Protein AF-A0A139PMT8-F1 (afdb_monomer_lite)

Organism: Streptococcus mitis (NCBI:txid28037)

InterPro domains:
  IPR027805 Transposase, Helix-turn-helix domain [PF13613] (1-41)

Radius of gyration: 15.89 Å; chains: 1; bounding box: 48×26×40 Å

Sequence (72 aa):
MATLQYVREYRTYEQIAADFGIHESNLIRRSQWVEVTLLQSGFTISRTPLSSEDTVMIDATEVKINRPKKNN

Foldseek 3Di:
DLLCCCVPVVDDLVVSCVVVVHDSVVSVVVNVVVVVVCVVVVNDPPPPPDDPPDDDDDDDDDDDDDDDDDDD

Structure (mmCIF, N/CA/C/O backbone):
data_AF-A0A139PMT8-F1
#
_entry.id   AF-A0A139PMT8-F1
#
loop_
_atom_site.group_PDB
_atom_site.id
_atom_site.type_symbol
_atom_site.label_atom_id
_atom_site.label_alt_id
_atom_site.label_comp_id
_atom_site.label_asym_id
_atom_site.label_entity_id
_atom_site.label_seq_id
_atom_site.pdbx_PDB_ins_code
_atom_site.Cartn_x
_atom_site.Cartn_y
_atom_site.Cartn_z
_atom_site.occupancy
_atom_site.B_iso_or_equiv
_atom_site.auth_seq_id
_atom_site.auth_comp_id
_atom_site.auth_asym_id
_atom_site.auth_atom_id
_atom_site.pdbx_PDB_model_num
ATOM 1 N N . MET A 1 1 ? -8.709 -5.261 -12.689 1.00 61.03 1 MET A N 1
ATOM 2 C CA . MET A 1 1 ? -8.760 -4.720 -11.312 1.00 61.03 1 MET A CA 1
ATOM 3 C C . MET A 1 1 ? -7.344 -4.688 -10.731 1.00 61.03 1 MET A C 1
ATOM 5 O O . MET A 1 1 ? -7.034 -5.474 -9.849 1.00 61.03 1 MET A O 1
ATOM 9 N N . ALA A 1 2 ? -6.473 -3.809 -11.237 1.00 65.88 2 ALA A N 1
ATOM 10 C CA . ALA A 1 2 ? -5.057 -3.759 -10.840 1.00 65.88 2 ALA A CA 1
ATOM 11 C C . ALA A 1 2 ? -4.859 -3.507 -9.329 1.00 65.88 2 ALA A C 1
ATOM 13 O O . ALA A 1 2 ? -3.995 -4.084 -8.685 1.00 65.88 2 ALA A O 1
ATOM 14 N N . THR A 1 3 ? -5.725 -2.688 -8.735 1.00 66.88 3 THR A N 1
ATOM 15 C CA . THR A 1 3 ? -5.631 -2.228 -7.343 1.00 66.88 3 THR A CA 1
ATOM 16 C C . THR A 1 3 ? -6.103 -3.233 -6.294 1.00 66.88 3 THR A C 1
ATOM 18 O O . THR A 1 3 ? -5.860 -3.015 -5.124 1.00 66.88 3 THR A O 1
ATOM 21 N N . LEU A 1 4 ? -6.752 -4.344 -6.650 1.00 70.69 4 LEU A N 1
ATOM 22 C CA . LEU A 1 4 ? -7.075 -5.405 -5.673 1.00 70.69 4 LEU A CA 1
ATOM 23 C C . LEU A 1 4 ? -6.135 -6.608 -5.785 1.00 70.69 4 LEU A C 1
ATOM 25 O O . L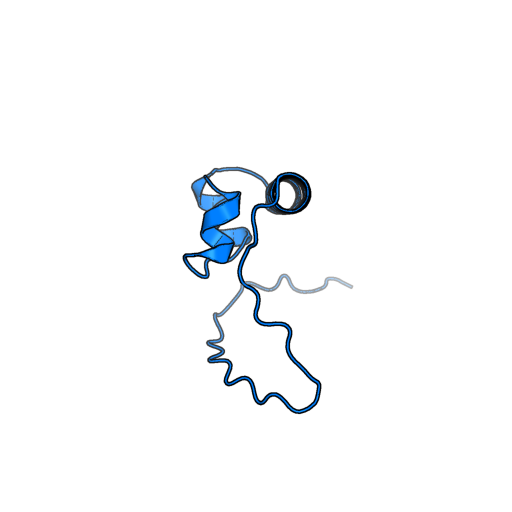EU A 1 4 ? -6.090 -7.441 -4.880 1.00 70.69 4 LEU A O 1
ATOM 29 N N . GLN A 1 5 ? -5.359 -6.682 -6.869 1.00 69.56 5 GLN A N 1
ATOM 30 C CA . GLN A 1 5 ? -4.391 -7.754 -7.095 1.00 69.56 5 GLN A CA 1
ATOM 31 C C . GLN A 1 5 ? -3.253 -7.697 -6.075 1.00 69.56 5 GLN A C 1
ATOM 33 O O . GLN A 1 5 ? -2.850 -8.738 -5.570 1.00 69.56 5 GLN A O 1
ATOM 38 N N . TYR A 1 6 ? -2.815 -6.502 -5.667 1.00 71.00 6 TYR A N 1
ATOM 39 C CA . TYR A 1 6 ? -1.811 -6.386 -4.606 1.00 71.00 6 TYR A CA 1
ATOM 40 C C . TYR A 1 6 ? -2.344 -6.900 -3.244 1.00 71.00 6 TYR A C 1
ATOM 42 O O . TYR A 1 6 ? -1.576 -7.435 -2.452 1.00 71.00 6 TYR A O 1
ATOM 50 N N . VAL A 1 7 ? -3.658 -6.785 -2.975 1.00 68.00 7 VAL A N 1
ATOM 51 C CA . VAL A 1 7 ? -4.296 -7.218 -1.710 1.00 68.00 7 VAL A CA 1
ATOM 52 C C . VAL A 1 7 ? -4.516 -8.729 -1.665 1.00 68.00 7 VAL A C 1
ATOM 54 O O . VAL A 1 7 ? -4.386 -9.343 -0.611 1.00 68.00 7 VAL A O 1
ATOM 57 N N . ARG A 1 8 ? -4.934 -9.323 -2.788 1.00 72.56 8 ARG A N 1
ATOM 58 C CA . ARG A 1 8 ? -5.400 -10.720 -2.844 1.00 72.56 8 ARG A CA 1
ATOM 59 C C . ARG A 1 8 ? -4.367 -11.695 -3.386 1.00 72.56 8 ARG A C 1
ATOM 61 O O . ARG A 1 8 ? -4.415 -12.866 -3.032 1.00 72.56 8 ARG A O 1
ATOM 68 N N . GLU A 1 9 ? -3.471 -11.228 -4.246 1.00 75.06 9 GLU A N 1
ATOM 69 C CA . GLU A 1 9 ? -2.514 -12.074 -4.966 1.00 75.06 9 GLU A CA 1
ATOM 70 C C . GLU A 1 9 ? -1.069 -11.824 -4.511 1.00 75.06 9 GLU A C 1
ATOM 72 O O . GLU A 1 9 ? -0.149 -12.378 -5.103 1.00 75.06 9 GLU A O 1
ATOM 77 N N . TYR A 1 10 ? -0.858 -10.985 -3.485 1.00 70.88 10 TYR A N 1
ATOM 78 C CA . TYR A 1 10 ? 0.462 -10.626 -2.939 1.00 70.88 10 TYR A CA 1
ATOM 79 C C . TYR A 1 10 ? 1.475 -10.127 -3.989 1.00 70.88 10 TYR A C 1
ATOM 81 O O . TYR A 1 10 ? 2.685 -10.186 -3.782 1.00 70.88 10 TYR A O 1
ATOM 89 N N . ARG A 1 11 ? 0.992 -9.619 -5.129 1.00 78.12 11 ARG A N 1
ATOM 90 C CA . ARG A 1 11 ? 1.843 -9.111 -6.211 1.00 78.12 11 ARG A CA 1
ATOM 91 C C . ARG A 1 11 ? 2.387 -7.725 -5.896 1.00 78.12 11 ARG A C 1
ATOM 93 O O . ARG A 1 11 ? 1.702 -6.907 -5.277 1.00 78.12 11 ARG A O 1
ATOM 100 N N . THR A 1 12 ? 3.603 -7.440 -6.362 1.00 84.31 12 THR A N 1
ATOM 101 C CA . THR A 1 12 ? 4.204 -6.110 -6.192 1.00 84.31 12 THR A CA 1
ATOM 102 C C . THR A 1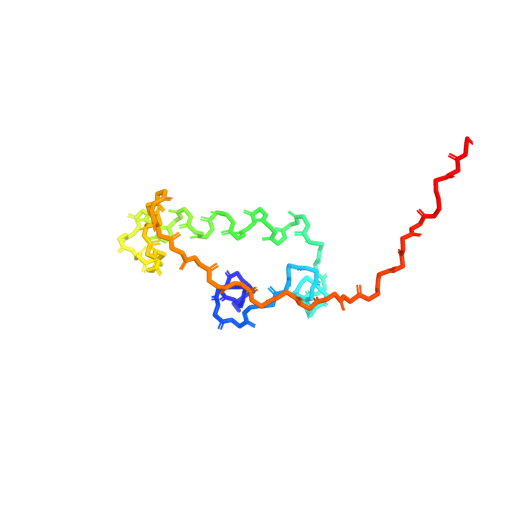 12 ? 3.551 -5.089 -7.124 1.00 84.31 12 THR A C 1
ATOM 104 O O . THR A 1 12 ? 3.062 -5.426 -8.206 1.00 84.31 12 THR A O 1
ATOM 107 N N . TYR A 1 13 ? 3.564 -3.813 -6.726 1.00 84.00 13 TYR A N 1
ATOM 108 C CA . TYR A 1 13 ? 3.080 -2.727 -7.581 1.00 84.00 13 TYR A CA 1
ATOM 109 C C . TYR A 1 13 ? 3.845 -2.658 -8.905 1.00 84.00 13 TYR A C 1
ATOM 111 O O . TYR A 1 13 ? 3.228 -2.389 -9.928 1.00 84.00 13 TYR A O 1
ATOM 119 N N . GLU A 1 14 ? 5.143 -2.964 -8.911 1.00 85.38 14 GLU A N 1
ATOM 120 C CA . GLU A 1 14 ? 5.963 -3.067 -10.121 1.00 85.38 14 GLU A CA 1
ATOM 121 C C . GLU A 1 14 ? 5.452 -4.150 -11.087 1.00 85.38 14 GLU A C 1
ATOM 123 O O . GLU A 1 14 ? 5.250 -3.870 -12.268 1.00 85.38 14 GLU A O 1
ATOM 128 N N . GLN A 1 15 ? 5.181 -5.365 -10.592 1.00 86.00 15 GLN A N 1
ATOM 129 C CA . GLN A 1 15 ? 4.666 -6.471 -11.411 1.00 86.00 15 GLN A CA 1
ATOM 130 C C . GLN A 1 15 ? 3.309 -6.126 -12.026 1.00 86.00 15 GLN A C 1
ATOM 132 O O . GLN A 1 15 ? 3.091 -6.302 -13.221 1.00 86.00 15 GLN A O 1
ATOM 137 N N . ILE A 1 16 ? 2.403 -5.580 -11.215 1.00 88.06 16 ILE A N 1
ATOM 138 C CA . ILE A 1 16 ? 1.080 -5.167 -11.686 1.00 88.06 16 ILE A CA 1
ATOM 139 C C . ILE A 1 16 ? 1.222 -4.009 -12.687 1.00 88.06 16 ILE A C 1
ATOM 141 O O . ILE A 1 16 ? 0.582 -3.999 -13.732 1.00 88.06 16 ILE A O 1
ATOM 145 N N . ALA A 1 17 ? 2.077 -3.027 -12.409 1.00 88.81 17 ALA A N 1
ATOM 146 C CA . ALA A 1 17 ? 2.317 -1.897 -13.301 1.00 88.81 17 ALA A CA 1
ATOM 147 C C . ALA A 1 17 ? 2.836 -2.349 -14.677 1.00 88.81 17 ALA A C 1
ATOM 149 O O . ALA A 1 17 ? 2.358 -1.845 -15.697 1.00 88.81 17 ALA A O 1
ATOM 150 N N . ALA A 1 18 ? 3.736 -3.338 -14.702 1.00 89.50 18 ALA A N 1
ATOM 151 C CA . ALA A 1 18 ? 4.238 -3.955 -15.925 1.00 89.50 18 ALA A CA 1
ATOM 152 C C . ALA A 1 18 ? 3.122 -4.652 -16.724 1.00 89.50 18 ALA A C 1
ATOM 154 O O . ALA A 1 18 ? 2.990 -4.388 -17.919 1.00 89.50 18 ALA A O 1
ATOM 155 N N . ASP A 1 19 ? 2.271 -5.453 -16.072 1.00 89.88 19 ASP A N 1
ATOM 156 C CA . ASP A 1 19 ? 1.149 -6.150 -16.725 1.00 89.88 19 ASP A CA 1
ATOM 157 C C . ASP A 1 19 ? 0.152 -5.187 -17.388 1.00 89.88 19 ASP A C 1
ATOM 159 O O . ASP A 1 19 ? -0.405 -5.477 -18.448 1.00 89.88 19 ASP A O 1
ATOM 163 N N . PHE A 1 20 ? -0.091 -4.032 -16.761 1.00 87.12 20 PHE A N 1
ATOM 164 C CA . PHE A 1 20 ? -1.023 -3.019 -17.265 1.00 87.12 20 PHE A CA 1
ATOM 165 C C . PHE A 1 20 ? -0.361 -1.957 -18.156 1.00 87.12 20 PHE A C 1
ATOM 167 O O . PHE A 1 20 ? -1.064 -1.083 -18.665 1.00 87.12 20 PHE A O 1
ATOM 174 N N . GLY A 1 21 ? 0.963 -1.998 -18.344 1.00 91.00 21 GLY A N 1
ATOM 175 C CA . GLY A 1 21 ? 1.698 -1.012 -19.143 1.00 91.00 21 GLY A CA 1
ATOM 176 C C . GLY A 1 21 ? 1.606 0.420 -18.602 1.00 91.00 21 GLY A C 1
ATOM 177 O O . GLY A 1 21 ? 1.630 1.380 -19.373 1.00 91.00 21 GLY A O 1
ATOM 178 N N . ILE A 1 22 ? 1.461 0.584 -17.285 1.00 90.38 22 ILE A N 1
ATOM 179 C CA . ILE A 1 22 ? 1.355 1.891 -16.621 1.00 90.38 22 ILE A CA 1
ATOM 180 C C . ILE A 1 22 ? 2.521 2.102 -15.662 1.00 90.38 22 ILE A C 1
ATOM 182 O O . ILE A 1 22 ? 3.112 1.156 -15.165 1.00 90.38 22 ILE A O 1
ATOM 186 N N . HIS A 1 23 ? 2.843 3.356 -15.348 1.00 90.56 23 HIS A N 1
ATOM 187 C CA . HIS A 1 23 ? 3.851 3.639 -14.329 1.00 90.56 23 HIS A CA 1
ATOM 188 C C . HIS A 1 23 ? 3.384 3.218 -12.931 1.00 90.56 23 HIS A C 1
ATOM 190 O O . HIS A 1 23 ? 2.264 3.533 -12.519 1.00 90.56 23 HIS A O 1
ATOM 196 N N . GLU A 1 24 ? 4.291 2.613 -12.166 1.00 86.75 24 GLU A N 1
ATOM 197 C CA . GLU A 1 24 ? 4.068 2.195 -10.777 1.00 86.75 24 GLU A CA 1
ATOM 198 C C . GLU A 1 24 ? 3.532 3.339 -9.903 1.00 86.75 24 GLU A C 1
ATOM 200 O O . GLU A 1 24 ? 2.552 3.180 -9.180 1.00 86.75 24 GLU A O 1
ATOM 205 N N . SER A 1 25 ? 4.094 4.542 -10.043 1.00 88.06 25 SER A N 1
ATOM 206 C CA . SER A 1 25 ? 3.656 5.724 -9.290 1.00 88.06 25 SER A CA 1
ATOM 207 C C . SER A 1 25 ? 2.208 6.137 -9.586 1.00 88.06 25 SER A C 1
ATOM 209 O O . SER A 1 25 ? 1.522 6.670 -8.711 1.00 88.06 25 SER A O 1
ATOM 211 N N . ASN A 1 26 ? 1.715 5.881 -10.801 1.00 89.25 26 ASN A N 1
ATOM 212 C CA . ASN A 1 26 ? 0.313 6.100 -11.154 1.00 89.25 26 ASN A CA 1
ATOM 213 C C . ASN A 1 26 ? -0.579 5.012 -10.557 1.00 89.25 26 ASN A C 1
ATOM 215 O O . ASN A 1 26 ? -1.682 5.314 -10.096 1.00 89.25 26 ASN A O 1
ATOM 219 N N . LEU A 1 27 ? -0.100 3.767 -10.543 1.00 89.06 27 LEU A N 1
ATOM 220 C CA . LEU A 1 27 ? -0.813 2.649 -9.941 1.00 89.06 27 LEU A CA 1
ATOM 221 C C . LEU A 1 27 ? -0.965 2.837 -8.425 1.00 89.06 27 LEU A C 1
ATOM 223 O O . LEU A 1 27 ? -2.082 2.723 -7.931 1.00 89.06 27 LEU A O 1
ATOM 227 N N . ILE A 1 28 ? 0.099 3.221 -7.712 1.00 87.69 28 ILE A N 1
ATOM 228 C CA . ILE A 1 28 ? 0.075 3.477 -6.261 1.00 87.69 28 ILE A CA 1
ATOM 229 C C . ILE A 1 28 ? -0.967 4.545 -5.908 1.00 87.69 28 ILE A C 1
ATOM 231 O O . ILE A 1 28 ? -1.824 4.315 -5.055 1.00 87.69 28 ILE A O 1
ATOM 235 N N . ARG A 1 29 ? -0.949 5.695 -6.597 1.00 89.25 29 ARG A N 1
ATOM 236 C CA . ARG A 1 29 ? -1.909 6.787 -6.346 1.00 89.25 29 ARG A CA 1
ATOM 237 C C . ARG A 1 29 ? -3.355 6.347 -6.565 1.00 89.25 29 ARG A C 1
ATOM 239 O O . ARG A 1 29 ? -4.233 6.676 -5.770 1.00 89.25 29 ARG A O 1
ATOM 246 N N . ARG A 1 30 ? -3.610 5.595 -7.640 1.00 89.12 30 ARG A N 1
ATOM 247 C CA . ARG A 1 30 ? -4.946 5.053 -7.929 1.00 89.12 30 ARG A CA 1
ATOM 248 C C . ARG A 1 30 ? -5.359 4.002 -6.901 1.00 89.12 30 ARG A C 1
ATOM 250 O O . ARG A 1 30 ? -6.524 3.977 -6.523 1.00 89.12 30 ARG A O 1
ATOM 257 N N . SER A 1 31 ? -4.420 3.183 -6.433 1.00 85.75 31 SER A N 1
ATOM 258 C CA . SER A 1 31 ? -4.641 2.182 -5.387 1.00 85.75 31 SER A CA 1
ATOM 259 C C . SER A 1 31 ? -5.102 2.813 -4.086 1.00 85.75 31 SER A C 1
ATOM 261 O O . SER A 1 31 ? -6.168 2.469 -3.584 1.00 85.75 31 SER A O 1
ATOM 263 N N . GLN A 1 32 ? -4.384 3.839 -3.632 1.00 85.69 32 GLN A N 1
ATOM 264 C CA . GLN A 1 32 ? -4.748 4.604 -2.441 1.00 85.69 32 GLN A CA 1
ATOM 265 C C . GLN A 1 32 ? -6.139 5.233 -2.565 1.00 85.69 32 GLN A C 1
ATOM 267 O O . GLN A 1 32 ? -6.939 5.147 -1.637 1.00 85.69 32 GLN A O 1
ATOM 272 N N . TRP A 1 33 ? -6.458 5.838 -3.715 1.00 90.00 33 TRP A N 1
ATOM 273 C CA . TRP A 1 33 ? -7.786 6.417 -3.931 1.00 90.00 33 TRP A CA 1
ATOM 274 C C . TRP A 1 33 ? -8.899 5.360 -3.871 1.00 90.00 33 TRP A C 1
ATOM 276 O O . TRP A 1 33 ? -9.927 5.584 -3.228 1.00 90.00 33 TRP A O 1
ATOM 286 N N . VAL A 1 34 ? -8.692 4.198 -4.503 1.00 87.56 34 VAL A N 1
ATOM 287 C CA . VAL A 1 34 ? -9.649 3.081 -4.462 1.00 87.56 34 VAL A CA 1
ATOM 288 C C . VAL A 1 34 ? -9.824 2.565 -3.034 1.00 87.56 34 VAL A C 1
ATOM 290 O O . VAL A 1 34 ? -10.960 2.395 -2.602 1.00 87.56 34 VAL A O 1
ATOM 293 N N . GLU A 1 35 ? -8.742 2.363 -2.282 1.00 85.06 35 GLU A N 1
ATOM 294 C CA . GLU A 1 35 ? -8.806 1.927 -0.880 1.00 85.06 35 GLU A CA 1
ATOM 295 C C . GLU A 1 35 ? -9.606 2.893 -0.007 1.00 85.06 35 GLU A C 1
ATOM 297 O O . GLU A 1 35 ? -10.503 2.462 0.714 1.00 85.06 35 GLU A O 1
ATOM 302 N N . VAL A 1 36 ? -9.324 4.196 -0.099 1.00 86.31 36 VAL A N 1
ATOM 303 C CA . VAL A 1 36 ? -10.044 5.224 0.668 1.00 86.31 36 VAL A CA 1
ATOM 304 C C . VAL A 1 36 ? -11.529 5.232 0.308 1.00 86.31 36 VAL A C 1
ATOM 306 O O . VAL A 1 36 ? -12.376 5.270 1.198 1.00 86.31 36 VAL A O 1
ATOM 309 N N . THR A 1 37 ? -11.854 5.142 -0.983 1.00 89.94 37 THR A N 1
ATOM 310 C CA . THR A 1 37 ? -13.245 5.119 -1.466 1.00 89.94 37 THR A CA 1
ATOM 311 C C . THR A 1 37 ? -13.986 3.878 -0.967 1.00 89.94 37 THR A C 1
ATOM 313 O O . THR A 1 37 ? -15.128 3.963 -0.516 1.00 89.94 37 THR A O 1
ATOM 316 N N . LEU A 1 38 ? -13.326 2.718 -0.999 1.00 86.06 38 LEU A N 1
ATOM 317 C CA . LEU A 1 38 ? -13.884 1.468 -0.496 1.00 86.06 38 LEU A CA 1
ATOM 318 C C . LEU A 1 38 ? -14.132 1.543 1.016 1.00 86.06 38 LEU A C 1
ATOM 320 O O . LEU A 1 38 ? -15.244 1.245 1.454 1.00 86.06 38 LEU A O 1
ATOM 324 N N . LEU A 1 39 ? -13.168 2.033 1.798 1.00 84.81 39 LEU A N 1
ATOM 325 C CA . LEU A 1 39 ? -13.339 2.236 3.240 1.00 84.81 39 LEU A CA 1
ATOM 326 C C . LEU A 1 39 ? -14.529 3.156 3.553 1.00 84.81 39 LEU A C 1
ATOM 328 O O . LEU A 1 39 ? -15.338 2.840 4.422 1.00 84.81 39 LEU A O 1
ATOM 332 N N . GLN A 1 40 ? -14.683 4.255 2.809 1.00 88.62 40 GLN A N 1
ATOM 333 C CA . GLN A 1 40 ? -15.818 5.176 2.959 1.00 88.62 40 GLN A CA 1
ATOM 334 C C . GLN A 1 40 ? -17.165 4.530 2.611 1.00 88.62 40 GLN A C 1
ATOM 336 O O . GLN A 1 40 ? -18.181 4.876 3.207 1.00 88.62 40 GLN A O 1
ATOM 341 N N . SER A 1 41 ? -17.183 3.572 1.681 1.00 89.75 41 SER A N 1
ATOM 342 C CA . SER A 1 41 ? -18.389 2.814 1.319 1.00 89.75 41 SER A CA 1
ATOM 343 C C . SER A 1 41 ? -18.775 1.722 2.330 1.00 89.75 41 SER A C 1
ATOM 345 O O . SER A 1 41 ? -19.755 1.011 2.117 1.00 89.75 41 SER A O 1
ATOM 347 N N . GLY A 1 42 ? -18.013 1.560 3.419 1.00 83.94 42 GLY A N 1
ATOM 348 C CA . GLY A 1 42 ? -18.202 0.490 4.404 1.00 83.94 42 GLY A CA 1
ATOM 349 C C . GLY A 1 42 ? -17.558 -0.841 4.004 1.00 83.94 42 GLY A C 1
ATOM 350 O O . GLY A 1 42 ? -17.679 -1.832 4.726 1.00 83.94 42 GLY A O 1
ATOM 351 N N . PHE A 1 43 ? -16.839 -0.884 2.877 1.00 83.19 43 PHE A N 1
ATOM 352 C CA . PHE A 1 43 ? -16.049 -2.048 2.502 1.00 83.19 43 PHE A CA 1
ATOM 353 C C . PHE A 1 43 ? -14.842 -2.161 3.431 1.00 83.19 43 PHE A C 1
ATOM 355 O O . PHE A 1 43 ? -13.963 -1.299 3.461 1.00 83.19 43 PHE A O 1
ATOM 362 N N . THR A 1 44 ? -14.787 -3.258 4.178 1.00 71.38 44 THR A N 1
ATOM 363 C CA . THR A 1 44 ? -13.678 -3.536 5.087 1.00 71.38 44 THR A CA 1
ATOM 364 C C . THR A 1 44 ? -12.728 -4.514 4.415 1.00 71.38 44 THR A C 1
ATOM 366 O O . THR A 1 44 ? -13.038 -5.694 4.253 1.00 71.38 44 THR A O 1
ATOM 369 N N . ILE A 1 45 ? -11.542 -4.038 4.035 1.00 67.88 45 ILE A N 1
ATOM 370 C CA . ILE A 1 45 ? -10.407 -4.936 3.818 1.00 67.88 45 ILE A CA 1
ATOM 371 C C . ILE A 1 45 ? -10.032 -5.416 5.215 1.00 67.88 45 ILE A C 1
ATOM 373 O O . ILE A 1 45 ? -9.580 -4.607 6.023 1.00 67.88 45 ILE A O 1
ATOM 377 N N . SER A 1 46 ? -10.276 -6.690 5.528 1.00 61.53 46 SER A N 1
ATOM 378 C CA . SER A 1 46 ? -9.944 -7.280 6.826 1.00 61.53 46 SER A CA 1
ATOM 379 C C . SER A 1 46 ? -8.424 -7.304 7.007 1.00 61.53 46 SER A C 1
ATOM 381 O O . SER A 1 46 ? -7.762 -8.316 6.789 1.00 61.53 46 SER A O 1
ATOM 383 N N . ARG A 1 47 ? -7.844 -6.164 7.365 1.00 63.94 47 ARG A N 1
ATOM 384 C CA . ARG A 1 47 ? -6.551 -6.129 8.022 1.00 63.94 47 ARG A CA 1
ATOM 385 C C . ARG A 1 47 ? -6.860 -6.332 9.486 1.00 63.94 47 ARG A C 1
ATOM 387 O O . ARG A 1 47 ? -7.476 -5.467 10.100 1.00 63.94 47 ARG A O 1
ATOM 394 N N . THR A 1 48 ? -6.509 -7.499 10.010 1.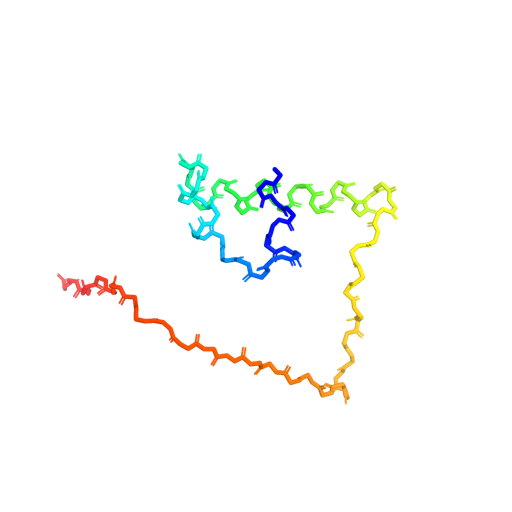00 65.06 48 THR A N 1
ATOM 395 C CA . THR A 1 48 ? -6.525 -7.717 11.451 1.00 65.06 48 THR A CA 1
ATOM 396 C C . THR A 1 48 ? -5.666 -6.607 12.057 1.00 65.06 48 THR A C 1
ATOM 398 O O . THR A 1 48 ? -4.499 -6.497 11.668 1.00 65.06 48 THR A O 1
ATOM 401 N N . PRO A 1 49 ? -6.230 -5.707 12.881 1.00 67.12 49 PRO A N 1
ATOM 402 C CA . PRO A 1 49 ? -5.422 -4.698 13.540 1.00 67.12 49 PRO A CA 1
ATOM 403 C C . PRO A 1 49 ? -4.404 -5.437 14.403 1.00 67.12 49 PRO A C 1
ATOM 405 O O . PRO A 1 49 ? -4.788 -6.238 15.248 1.00 67.12 49 PRO A O 1
ATOM 408 N N . LEU A 1 50 ? -3.123 -5.215 14.120 1.00 75.50 50 LEU A N 1
ATOM 409 C CA . LEU A 1 50 ? -2.033 -5.839 14.854 1.00 75.50 50 LEU A CA 1
ATOM 410 C C . LEU A 1 50 ? -1.727 -4.992 16.088 1.00 75.50 50 LEU A C 1
ATOM 412 O O . LEU A 1 50 ? -1.439 -3.798 15.974 1.00 75.50 50 LEU A O 1
ATOM 416 N N . SER A 1 51 ? -1.814 -5.611 17.255 1.00 80.56 51 SER A N 1
ATOM 417 C CA . SER A 1 51 ? -1.294 -5.104 18.518 1.00 80.56 51 SER A CA 1
ATOM 418 C C . SER A 1 51 ? 0.231 -5.230 18.559 1.00 80.56 51 SER A C 1
ATOM 420 O O . SER A 1 51 ? 0.824 -6.051 17.864 1.00 80.56 51 SER A O 1
ATOM 422 N N . SER A 1 52 ? 0.878 -4.462 19.436 1.00 79.81 52 SER A N 1
ATOM 423 C CA . SER A 1 52 ? 2.311 -4.600 19.734 1.00 79.81 52 SER A CA 1
ATOM 424 C C . SER A 1 52 ? 2.685 -5.981 20.295 1.00 79.81 52 SER A C 1
ATOM 426 O O . SER A 1 52 ? 3.856 -6.347 20.271 1.00 79.81 52 SER A O 1
ATOM 428 N N . GLU A 1 53 ? 1.709 -6.724 20.823 1.00 86.50 53 GLU A N 1
ATOM 429 C CA . GLU A 1 53 ? 1.878 -8.086 21.350 1.00 86.50 53 GLU A CA 1
ATOM 430 C C . GLU A 1 53 ? 1.683 -9.175 20.279 1.00 86.50 53 GLU A C 1
ATOM 432 O O . GLU A 1 53 ? 2.020 -10.339 20.509 1.00 86.50 53 GLU A O 1
ATOM 437 N N . ASP A 1 54 ? 1.169 -8.816 19.098 1.00 83.44 54 ASP A N 1
ATOM 438 C CA . ASP A 1 54 ? 0.897 -9.781 18.039 1.00 83.44 54 ASP A CA 1
ATOM 439 C C . ASP A 1 54 ? 2.193 -10.188 17.331 1.00 83.44 54 ASP A C 1
ATOM 441 O O . ASP A 1 54 ? 2.945 -9.366 16.805 1.00 83.44 54 ASP A O 1
ATOM 445 N N . THR A 1 55 ? 2.449 -11.495 17.272 1.00 76.75 55 THR A N 1
ATOM 446 C CA . THR A 1 55 ? 3.578 -12.047 16.516 1.00 76.75 55 THR A CA 1
ATOM 447 C C . THR A 1 55 ? 3.138 -12.350 15.087 1.00 76.75 55 THR A C 1
ATOM 449 O O . THR A 1 55 ? 2.331 -13.250 14.855 1.00 76.75 55 THR A O 1
ATOM 452 N N . VAL A 1 56 ? 3.689 -11.619 14.116 1.00 77.19 56 VAL A N 1
ATOM 453 C CA . VAL A 1 56 ? 3.449 -11.860 12.686 1.00 77.19 56 VAL A CA 1
ATOM 454 C C . VAL A 1 56 ? 4.622 -12.630 12.099 1.00 77.19 56 VAL A C 1
ATOM 456 O O . VAL A 1 56 ? 5.751 -12.144 12.093 1.00 77.19 56 VAL A O 1
ATOM 459 N N . MET A 1 57 ? 4.353 -13.821 11.567 1.00 72.38 57 MET A N 1
ATOM 460 C CA . MET A 1 57 ? 5.330 -14.552 10.766 1.00 72.38 57 MET A CA 1
ATOM 461 C C . MET A 1 57 ? 5.234 -14.067 9.318 1.00 72.38 57 MET A C 1
ATOM 463 O O . MET A 1 57 ? 4.212 -14.264 8.662 1.00 72.38 57 MET A O 1
ATOM 467 N N . ILE A 1 58 ? 6.283 -13.400 8.839 1.00 75.06 58 ILE A N 1
ATOM 468 C CA . ILE A 1 58 ? 6.391 -12.923 7.457 1.00 75.06 58 ILE A CA 1
ATOM 469 C C . ILE A 1 58 ? 7.408 -13.810 6.750 1.00 75.06 58 ILE A C 1
ATOM 471 O O . ILE A 1 58 ? 8.572 -13.841 7.142 1.00 75.06 58 ILE A O 1
ATOM 475 N N . ASP A 1 59 ? 6.969 -14.516 5.712 1.00 71.44 59 ASP A N 1
ATOM 476 C CA . ASP A 1 59 ? 7.887 -15.167 4.783 1.00 71.44 59 ASP A CA 1
ATOM 477 C C . ASP A 1 59 ? 8.396 -14.114 3.792 1.00 71.44 59 ASP A C 1
ATOM 479 O O . ASP A 1 59 ? 7.614 -13.500 3.063 1.00 71.44 59 ASP A O 1
ATOM 483 N N . ALA A 1 60 ? 9.698 -13.839 3.828 1.00 72.56 60 ALA A N 1
ATOM 484 C CA . ALA A 1 60 ? 10.331 -12.832 2.990 1.00 72.56 60 ALA A CA 1
ATOM 485 C C . ALA A 1 60 ? 11.314 -13.517 2.039 1.00 72.56 60 ALA A C 1
ATOM 487 O O . ALA A 1 60 ? 12.392 -13.949 2.441 1.00 72.56 60 ALA A O 1
ATOM 488 N N . THR A 1 61 ? 10.954 -13.592 0.759 1.00 69.75 61 THR A N 1
ATOM 489 C CA . THR A 1 61 ? 11.849 -14.083 -0.293 1.00 69.75 61 THR A CA 1
ATOM 490 C C . THR A 1 61 ? 12.531 -12.910 -0.988 1.00 69.75 61 THR A C 1
ATOM 492 O O . THR A 1 61 ? 11.859 -12.041 -1.547 1.00 69.75 61 THR A O 1
ATOM 495 N N . GLU A 1 62 ? 13.863 -12.885 -0.995 1.00 74.56 62 GLU A N 1
ATOM 496 C CA . GLU A 1 62 ? 14.625 -11.886 -1.747 1.00 74.56 62 GLU A CA 1
ATOM 497 C C . GLU A 1 62 ? 14.673 -12.234 -3.240 1.00 74.56 62 GLU A C 1
ATOM 499 O O . GLU A 1 62 ? 14.908 -13.380 -3.628 1.00 74.56 62 GLU A O 1
ATOM 504 N N . VAL A 1 63 ? 14.510 -11.223 -4.095 1.00 69.00 63 VAL A N 1
ATOM 505 C CA . VAL A 1 63 ? 14.669 -11.352 -5.548 1.00 69.00 63 VAL A CA 1
ATOM 506 C C . VAL A 1 63 ? 15.763 -10.390 -6.002 1.00 69.00 63 VAL A C 1
ATOM 508 O O . VAL A 1 63 ? 15.820 -9.242 -5.560 1.00 69.00 63 VAL A O 1
ATOM 511 N N . LYS A 1 64 ? 16.662 -10.847 -6.882 1.00 73.88 64 LYS A N 1
ATOM 512 C CA . LYS A 1 64 ? 17.718 -9.991 -7.440 1.00 73.88 64 LYS A CA 1
ATOM 513 C C . LYS A 1 64 ? 17.086 -8.877 -8.274 1.00 73.88 64 LYS A C 1
ATOM 515 O O . LYS A 1 64 ? 16.430 -9.161 -9.271 1.00 73.88 64 LYS A O 1
ATOM 520 N N . ILE A 1 65 ? 17.358 -7.626 -7.914 1.00 74.12 65 ILE A N 1
ATOM 521 C CA . ILE A 1 65 ? 16.986 -6.452 -8.711 1.00 74.12 65 ILE A CA 1
ATOM 522 C C . ILE A 1 65 ? 18.223 -5.827 -9.356 1.00 74.12 65 ILE A C 1
ATOM 524 O O . ILE A 1 65 ? 19.313 -5.818 -8.774 1.00 74.12 65 ILE A O 1
ATOM 528 N N . ASN A 1 66 ? 18.067 -5.273 -10.559 1.00 74.00 66 ASN A N 1
ATOM 529 C CA . ASN A 1 66 ? 19.131 -4.511 -11.204 1.00 74.00 66 ASN A CA 1
ATOM 530 C C . ASN A 1 66 ? 19.206 -3.113 -10.576 1.00 74.00 66 ASN A C 1
ATOM 532 O O . ASN A 1 66 ? 18.513 -2.190 -10.998 1.00 74.00 66 ASN A O 1
ATOM 536 N N . ARG A 1 67 ? 20.021 -2.961 -9.529 1.00 78.31 67 ARG A N 1
ATOM 537 C CA . ARG A 1 67 ? 20.236 -1.668 -8.873 1.00 78.31 67 ARG A CA 1
ATOM 538 C C . ARG A 1 67 ? 21.186 -0.808 -9.725 1.00 78.31 67 ARG A C 1
ATOM 540 O O . ARG A 1 67 ? 22.360 -1.171 -9.835 1.00 78.31 67 ARG A O 1
ATOM 547 N N . PRO A 1 68 ? 20.748 0.336 -10.286 1.00 80.88 68 PRO A N 1
ATOM 548 C CA . PRO A 1 68 ? 21.649 1.222 -11.014 1.00 80.88 68 PRO A CA 1
ATOM 549 C C . PRO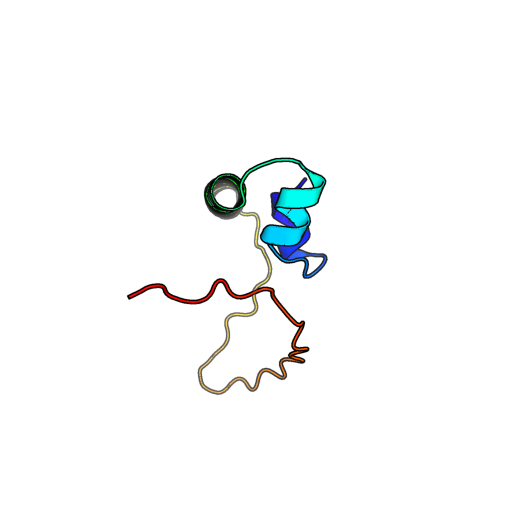 A 1 68 ? 22.754 1.732 -10.082 1.00 80.88 68 PRO A C 1
ATOM 551 O O . PRO A 1 68 ? 22.497 2.137 -8.943 1.00 80.88 68 PRO A O 1
ATOM 554 N N . LYS A 1 69 ? 24.005 1.677 -10.554 1.00 81.69 69 LYS A N 1
ATOM 555 C CA . LYS A 1 69 ? 25.155 2.186 -9.800 1.00 81.69 69 LYS A CA 1
ATOM 556 C C . LYS A 1 69 ? 25.037 3.704 -9.674 1.00 81.69 69 LYS A C 1
ATOM 558 O O . LYS A 1 69 ? 24.717 4.388 -10.642 1.00 81.69 69 LYS A O 1
ATOM 563 N N . LYS A 1 70 ? 25.288 4.223 -8.472 1.00 79.19 70 LYS A N 1
ATOM 564 C CA . LYS A 1 70 ? 25.335 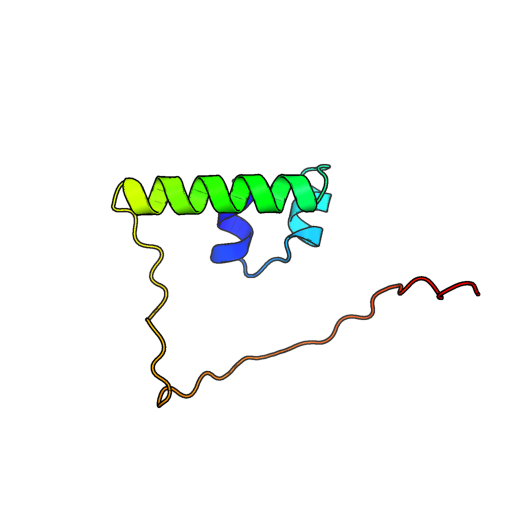5.666 -8.232 1.00 79.19 70 LYS A CA 1
ATOM 565 C C . LYS A 1 70 ? 26.583 6.215 -8.929 1.00 79.19 70 LYS A C 1
ATOM 567 O O . LYS A 1 70 ? 27.687 5.803 -8.584 1.00 79.19 70 LYS A O 1
ATOM 572 N N . ASN A 1 71 ? 26.398 7.091 -9.911 1.00 70.25 71 ASN A N 1
ATOM 573 C CA . ASN A 1 71 ? 27.500 7.857 -10.488 1.00 70.25 71 ASN A CA 1
ATOM 574 C C . ASN A 1 71 ? 27.834 9.014 -9.534 1.00 70.25 71 ASN A C 1
ATOM 576 O O . ASN A 1 71 ? 26.916 9.597 -8.949 1.00 70.25 71 ASN A O 1
ATOM 580 N N . ASN A 1 72 ? 29.131 9.273 -9.340 1.00 63.59 72 ASN A N 1
ATOM 581 C CA . ASN A 1 72 ? 29.632 10.425 -8.584 1.00 63.59 72 ASN A CA 1
ATOM 582 C C . ASN A 1 72 ? 29.369 11.732 -9.328 1.00 63.59 72 ASN A C 1
ATOM 584 O O . ASN A 1 72 ? 29.462 11.711 -10.577 1.00 63.59 72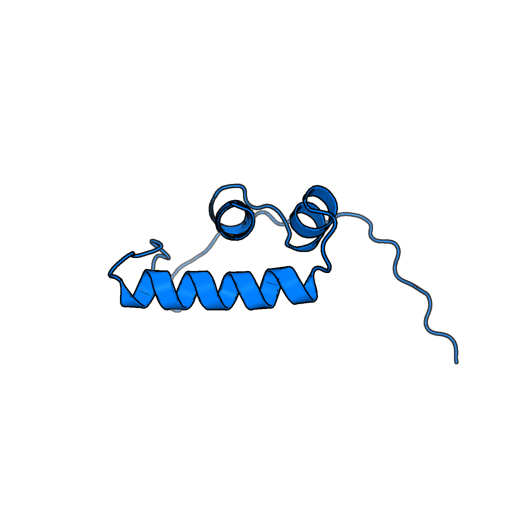 ASN A O 1
#

pLDDT: mean 79.28, std 8.74, range [61.03, 91.0]

Secondary structure (DSSP, 8-state):
-HHHHHHHS---HHHHHHHHTS-HHHHHHHHHHHHHHHHHTT-----PPPPTT--------------PPPP-

=== Feature glossary ===
A reading guide for the features in this record.

Start from the sequence.

  · This is the polypeptide sequence — one letter per residue, N-terminus first. Length ranges from a few dozen residues for small domains to over a thousand for large multi-domain proteins.

Fold it, and you get atomic coordinates and the backbone conformation that goes with them.

  · Structure coordinates are given as an mmCIF _atom_site loop: one row per atom with element, residue name, chain id, sequence number, and x/y/z position in Å. Only the four main-chain atoms per residue are included here; side chains are omitted to keep the record compact.

  · Backbone dihedral angles. Every residue except chain termini has a φ (preceding-C → N → Cα → C) and a ψ (N → Cα → C → next-N). They are reported in degrees following the IUPAC sign convention. Secondary structure is essentially a statement about which (φ, ψ) basin each residue occupies.

  · The SS8 string is DSSP's per-residue secondary-structure call. α-helix (H) means an i→i+4 H-bond ladder; β-strand (E) means the residue participates in a β-sheet; 3₁₀ (G) and π (I) are tighter and wider helices; T/S are turns/bends; '-' is loop.

  · SS3 is a coarse helix/strand/coil call (letters a/b/c) made by the P-SEA algorithm from inter-Cα distances and dihedrals. It is less detailed than DSSP but needs only Cα positions.

Summarize the fold with a handful of shape descriptors and a per-residue structural alphabet.

  · Radius of gyration (Rg) is the root-mean-square distance of Cα atoms from their centroid — a single number for overall size and compactness. A globular domain of N residues has Rg ≈ 2.2·N^0.38 Å; an extended or disordered chain has a much larger Rg. The Cα contact count is the number of residue pairs whose Cα atoms are within 8 Å and are more than four positions apart in sequence — a standard proxy for tertiary packing density. The bounding box is the smallest axis-aligned box enclosing all Cα atoms.

  · The Foldseek 3Di string encodes local tertiary geometry as a 20-letter alphabet — one character per residue — derived from the relative positions of nearby Cα atoms. Unlike the amino-acid sequence, 3Di is a direct function of the 3D structure, so two proteins with the same fold have similar 3Di strings even at low sequence identity.

  · Solvent-accessible surface area (SASA) is the area in Å² traced out by the centre of a 1.4 Å probe sphere (a water molecule) rolled over the protein's van der Waals surface (Shrake–Rupley / Lee–Richards construction). Buried residues have near-zero SASA; fully exposed residues can exceed 200 Å². The total SASA scales roughly with the number of surface residues.

Ask how reliable the model is.

  · pLDDT (predicted Local Distance Difference Test) is AlphaFold's per-residue confidence score, ranging from 0 to 100. Values above 90 indicate high confidence (typically well-packed cores); 70–90 is confident; 50–70 low confidence; below 50 usually means the region is disordered or the prediction is unreliable there. AlphaFold stores pLDDT in the mmCIF B-factor column.

  · B-factor (Debye–Waller factor) reflects atomic displacement in the crystal lattice. It is an experimental observable (units Å²), not a prediction; low values mean the atom is pinned down, high values mean it moves or is heterogeneous across the crystal.

  · Predicted Aligned Error (PAE) is an AlphaFold confidence matrix: entry (i, j) is the expected error in the position of residue j, in ångströms, when the prediction is superimposed on the true structure at residue i. Low PAE within a block of residues means that block is internally rigid and well-predicted; high PAE between two blocks means their relative placement is uncertain even if each block individually is confident.

Place it in context: what it resembles, what it is annotated as, and how it looks.

  · Nearest PDB neighbors are the top structural matches found by Foldseek when searching this structure against the entire Protein Data Bank. Each hit reports a TM-score (0 to 1; >0.5 almost always implies the same fold) and an E-value. These are *structural* homologs — they may share no detectable sequence similarity.

  · Functional annotations link the protein to curated databases. InterPro entries identify conserved domains and families by matching the sequence against member-database signatures (Pfam, PROSITE, CDD, …). Gene Ontology (GO) terms describe molecular function, biological process, and cellular component in a controlled vocabulary. CATH places the structure in a hierarchical fold classification (Class/Architecture/Topology/Homologous-superfamily). The organism is the source species.

  · Three diagnostic plots accompany the record. The Cα contact map visualizes the tertiary structure as a 2D adjacency matrix (8 Å cutoff, sequence-local contacts suppressed). The Ramachandran plot shows the distribution of backbone (φ, ψ) torsions, with points in the α and β basins reflecting secondary structure content. The PAE plot shows AlphaFold's inter-residue confidence as a color matrix.

  · Six rendered views show the 3D structure from the faces of a cube — i.e. along ±x, ±y, ±z. Rendering representation is drawn randomly per protein from cartoon (secondary-structure ribbons), sticks (backbone bonds), or molecular surface; coloring is either N→C rainbow (blue at the N-terminus through red at the C-terminus) or one color per chain.